Protein AF-A0A0T5ZZ51-F1 (afdb_monomer)

Foldseek 3Di:
DAQAPQQRHDDDDPAQWDDDPPHIHRPPHPNDNPPPDDD

Mean predicted aligned error: 7.89 Å

Radius of gyration: 10.01 Å; Cα contacts (8 Å, |Δi|>4): 53; chains: 1; bounding box: 27×22×15 Å

Secondary structure (DSSP, 8-state):
--B-TTT--B--TTSSEEEETTEEEETT--SS-------

Sequence (39 aa):
MGTCPKCKRKIRHNGNHIKLGQVWYHKACPERPAKAKQP

Solvent-accessible surface area (backbone atoms only — not comparable to full-atom values): 2637 Å² total; per-residue (Å²): 124,50,57,14,78,85,56,69,42,77,46,59,86,93,54,74,58,44,74,60,89,96,44,51,36,48,68,81,55,55,90,52,76,71,81,66,76,72,132

Structure (mmCIF, N/CA/C/O backbone):
data_AF-A0A0T5ZZ51-F1
#
_entry.id   AF-A0A0T5ZZ51-F1
#
loop_
_atom_site.group_PDB
_atom_site.id
_atom_site.type_symbol
_atom_site.label_atom_id
_atom_site.label_alt_id
_atom_site.label_comp_id
_atom_site.label_asym_id
_atom_site.label_entity_id
_atom_site.label_seq_id
_atom_site.pdbx_PDB_ins_code
_atom_site.Cartn_x
_atom_site.Cartn_y
_atom_site.Cartn_z
_atom_site.occupancy
_atom_site.B_iso_or_equiv
_atom_site.auth_seq_id
_atom_site.auth_comp_id
_atom_site.auth_asym_id
_atom_site.auth_atom_id
_atom_site.pdbx_PDB_model_num
ATOM 1 N N . MET A 1 1 ? -8.678 6.121 -2.088 1.00 58.88 1 MET A N 1
ATOM 2 C CA . MET A 1 1 ? -7.545 6.878 -1.509 1.00 58.88 1 MET A CA 1
ATOM 3 C C . MET A 1 1 ? -7.225 6.314 -0.130 1.00 58.88 1 MET A C 1
ATOM 5 O O . MET A 1 1 ? -7.751 6.785 0.864 1.00 58.88 1 MET A O 1
ATOM 9 N N . GLY A 1 2 ? -6.435 5.244 -0.077 1.00 77.12 2 GLY A N 1
ATOM 10 C CA . GLY A 1 2 ? -6.034 4.587 1.172 1.00 77.12 2 GLY A CA 1
ATOM 11 C C . GLY A 1 2 ? -4.517 4.454 1.244 1.00 77.12 2 GLY A C 1
ATOM 12 O O . GLY A 1 2 ? -3.807 4.867 0.327 1.00 77.12 2 GLY A O 1
ATOM 13 N N . THR A 1 3 ? -4.004 3.867 2.316 1.00 82.81 3 THR A N 1
ATOM 14 C CA . THR A 1 3 ? -2.578 3.542 2.431 1.00 82.81 3 THR A CA 1
ATOM 15 C C . THR A 1 3 ? -2.367 2.099 1.991 1.00 82.81 3 THR A C 1
ATOM 17 O O . THR A 1 3 ? -3.046 1.206 2.488 1.00 82.81 3 THR A O 1
ATOM 20 N N . CYS A 1 4 ? -1.432 1.856 1.067 1.00 84.94 4 CYS A N 1
ATOM 21 C CA . CYS A 1 4 ? -1.065 0.496 0.676 1.00 84.94 4 CYS A CA 1
ATOM 22 C C . CYS A 1 4 ? -0.460 -0.219 1.893 1.00 84.94 4 CYS A C 1
ATOM 24 O O . CYS A 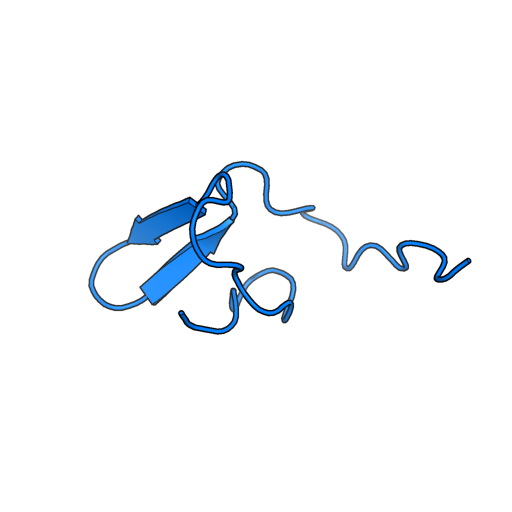1 4 ? 0.584 0.234 2.365 1.00 84.94 4 CYS A O 1
ATOM 26 N N . PRO A 1 5 ? -1.024 -1.329 2.393 1.00 82.69 5 PRO A N 1
ATOM 27 C CA . PRO A 1 5 ? -0.499 -1.991 3.589 1.00 82.69 5 PRO A CA 1
ATOM 28 C C . PRO A 1 5 ? 0.862 -2.665 3.343 1.00 82.69 5 PRO A C 1
ATOM 30 O O . PRO A 1 5 ? 1.641 -2.799 4.281 1.00 82.69 5 PRO A O 1
ATOM 33 N N . LYS A 1 6 ? 1.196 -3.022 2.088 1.00 79.25 6 LYS A N 1
ATOM 34 C CA . LYS A 1 6 ? 2.474 -3.675 1.733 1.00 79.25 6 LYS A CA 1
ATOM 35 C C . LYS A 1 6 ? 3.671 -2.718 1.819 1.00 79.25 6 LYS A C 1
ATOM 37 O O . LYS A 1 6 ? 4.711 -3.092 2.340 1.00 79.25 6 LYS A O 1
ATOM 42 N N . CYS A 1 7 ? 3.532 -1.468 1.367 1.00 80.44 7 CYS A N 1
ATOM 43 C CA . CYS A 1 7 ? 4.625 -0.478 1.411 1.00 80.44 7 CYS A CA 1
ATOM 44 C C . CYS A 1 7 ? 4.363 0.718 2.337 1.00 80.44 7 CYS A C 1
ATOM 46 O O . CYS A 1 7 ? 5.175 1.640 2.374 1.00 80.44 7 CYS A O 1
ATOM 48 N N . LYS A 1 8 ? 3.215 0.751 3.023 1.00 79.69 8 LYS A N 1
ATOM 49 C CA . LYS A 1 8 ? 2.755 1.831 3.916 1.00 79.69 8 LYS A CA 1
ATOM 50 C C . LYS A 1 8 ? 2.727 3.229 3.280 1.00 79.69 8 LYS A C 1
ATOM 52 O O . LYS A 1 8 ? 2.727 4.239 3.977 1.00 79.69 8 LYS A O 1
ATOM 57 N N . ARG A 1 9 ? 2.681 3.311 1.947 1.00 79.56 9 ARG A N 1
ATOM 58 C CA . ARG A 1 9 ? 2.602 4.584 1.210 1.00 79.56 9 ARG A CA 1
ATOM 59 C C . ARG A 1 9 ? 1.162 4.922 0.868 1.00 79.56 9 ARG A C 1
ATOM 61 O O . ARG A 1 9 ? 0.376 4.028 0.548 1.00 79.56 9 ARG A O 1
ATOM 68 N N . LYS A 1 10 ? 0.847 6.217 0.877 1.00 83.69 10 LYS A N 1
ATOM 69 C CA . LYS A 1 10 ? -0.447 6.729 0.421 1.00 83.69 10 LYS A CA 1
ATOM 70 C C . LYS A 1 10 ? -0.633 6.420 -1.063 1.00 83.69 10 LYS A C 1
ATOM 72 O O . LYS A 1 10 ? 0.236 6.732 -1.876 1.00 83.69 10 LYS A O 1
ATOM 77 N N . ILE A 1 11 ? -1.774 5.833 -1.397 1.00 82.88 11 ILE A N 1
ATOM 78 C CA . ILE A 1 11 ? -2.183 5.569 -2.771 1.00 82.88 11 ILE A CA 1
ATOM 79 C C . ILE A 1 11 ? -2.803 6.846 -3.319 1.00 82.88 11 ILE A C 1
ATOM 81 O O . ILE A 1 11 ? -3.855 7.295 -2.851 1.00 82.88 11 ILE A O 1
ATOM 85 N N . ARG A 1 12 ? -2.118 7.442 -4.294 1.00 82.12 12 ARG A N 1
ATOM 86 C CA . ARG A 1 12 ? -2.580 8.648 -4.983 1.00 82.12 12 ARG A CA 1
ATOM 87 C C . ARG A 1 12 ? -3.776 8.323 -5.875 1.00 82.12 12 ARG A C 1
ATOM 89 O O . ARG A 1 12 ? -3.852 7.242 -6.462 1.00 82.12 12 ARG A O 1
ATOM 96 N N . HIS A 1 13 ? -4.692 9.279 -5.980 1.00 71.50 13 HIS A N 1
ATOM 97 C CA . HIS A 1 13 ? -5.767 9.227 -6.963 1.00 71.50 13 HIS A CA 1
ATOM 98 C C . HIS A 1 13 ? -5.135 9.199 -8.364 1.00 71.50 13 HIS A C 1
ATOM 100 O O . HIS A 1 13 ? -4.200 9.957 -8.612 1.00 71.50 13 HIS A O 1
ATOM 106 N N . ASN A 1 14 ? -5.586 8.295 -9.237 1.00 72.31 14 ASN A N 1
ATOM 107 C CA . ASN A 1 14 ? -5.034 8.079 -10.585 1.00 72.31 14 ASN A CA 1
ATOM 108 C C . ASN A 1 14 ? -3.637 7.410 -10.686 1.00 72.31 14 ASN A C 1
ATOM 110 O O . ASN A 1 14 ? -2.978 7.502 -11.717 1.00 72.31 14 ASN A O 1
ATOM 114 N N . GLY A 1 15 ? -3.150 6.738 -9.635 1.00 72.19 15 GLY A N 1
ATOM 115 C CA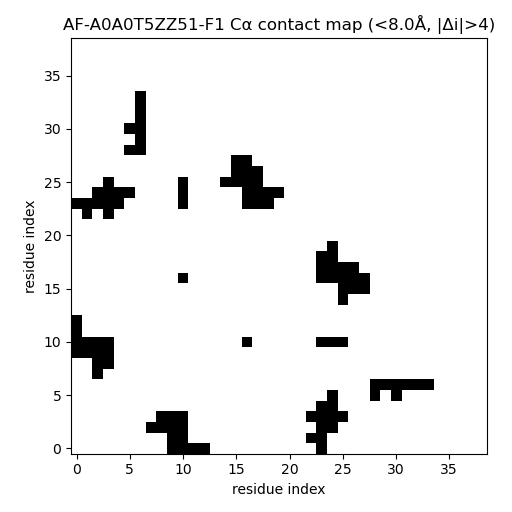 . GLY A 1 15 ? -1.925 5.923 -9.713 1.00 72.19 15 GLY A CA 1
ATOM 116 C C . GLY A 1 15 ? -2.167 4.485 -10.199 1.00 72.19 15 GL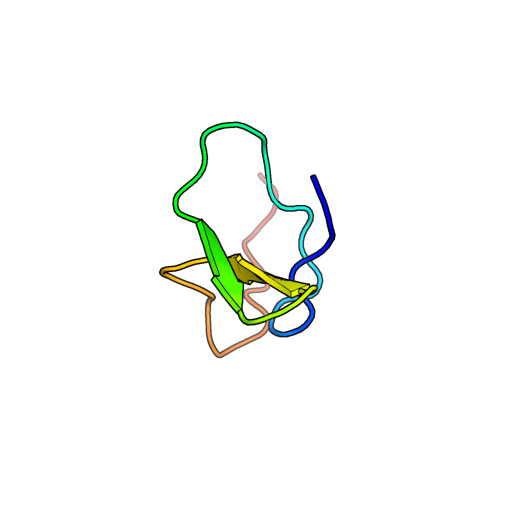Y A C 1
ATOM 117 O O . GLY A 1 15 ? -3.297 4.010 -10.210 1.00 72.19 15 GLY A O 1
ATOM 118 N N . ASN A 1 16 ? -1.104 3.731 -10.497 1.00 78.06 16 ASN A N 1
ATOM 119 C CA . ASN A 1 16 ? -1.186 2.282 -10.741 1.00 78.06 16 ASN A CA 1
ATOM 120 C C . ASN A 1 16 ? -1.466 1.523 -9.428 1.00 78.06 16 ASN A C 1
ATOM 122 O O . ASN A 1 16 ? -0.540 1.095 -8.733 1.00 78.06 16 ASN A O 1
ATOM 126 N N . HIS A 1 17 ? -2.742 1.364 -9.072 1.00 84.44 17 HIS A N 1
ATOM 127 C CA . HIS A 1 17 ? -3.206 0.647 -7.881 1.00 84.44 17 HIS A CA 1
ATOM 128 C C . HIS A 1 17 ? -4.343 -0.327 -8.211 1.00 84.44 17 HIS A C 1
ATOM 130 O O . HIS A 1 17 ? -5.076 -0.140 -9.175 1.00 84.44 17 HIS A O 1
ATOM 136 N N . ILE A 1 18 ? -4.449 -1.393 -7.422 1.00 86.38 18 ILE A N 1
ATOM 137 C CA . ILE A 1 18 ? -5.441 -2.460 -7.534 1.00 86.38 18 ILE A CA 1
ATOM 138 C C . ILE A 1 18 ? -6.198 -2.584 -6.212 1.00 86.38 18 ILE A C 1
ATOM 140 O O . ILE A 1 18 ? -5.619 -2.418 -5.135 1.00 86.38 18 ILE A O 1
ATOM 144 N N . LYS A 1 19 ? -7.499 -2.860 -6.288 1.00 86.81 19 LYS A N 1
ATOM 145 C CA . LYS A 1 19 ? -8.330 -3.143 -5.118 1.00 86.81 19 LYS A CA 1
ATOM 146 C C . LYS A 1 19 ? -8.406 -4.653 -4.918 1.00 86.81 19 LYS A C 1
ATOM 148 O O . LYS A 1 19 ? -8.883 -5.357 -5.800 1.00 86.81 19 LYS A O 1
ATOM 153 N N . LEU A 1 20 ? -7.942 -5.138 -3.772 1.00 84.19 20 LEU A N 1
ATOM 154 C CA . LEU A 1 20 ? -8.089 -6.529 -3.349 1.00 84.19 20 LEU A CA 1
ATOM 155 C C . LEU A 1 20 ? -9.062 -6.560 -2.166 1.00 84.19 20 LEU A C 1
ATOM 157 O O . LEU A 1 20 ? -8.736 -6.135 -1.055 1.00 84.19 20 LEU A O 1
ATOM 161 N N . GLY A 1 21 ? -10.296 -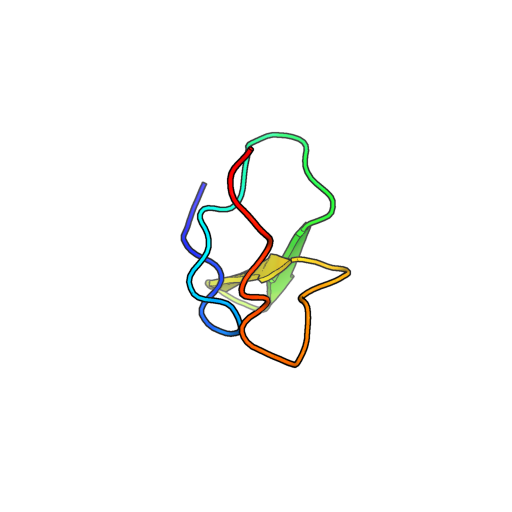6.991 -2.433 1.00 85.56 21 GLY A N 1
ATOM 162 C CA . GLY A 1 21 ? -11.398 -6.925 -1.473 1.00 85.56 21 GLY A CA 1
ATOM 163 C C . GLY A 1 21 ? -11.724 -5.480 -1.084 1.00 85.56 21 GLY A C 1
ATOM 164 O O . GLY A 1 21 ? -12.120 -4.666 -1.921 1.00 85.56 21 GLY A O 1
ATOM 165 N N . GLN A 1 22 ? -11.537 -5.146 0.194 1.00 83.19 22 GLN A N 1
ATOM 166 C CA . GLN A 1 22 ? -11.736 -3.788 0.720 1.00 83.19 22 GLN A CA 1
ATOM 167 C C . GLN A 1 22 ? -10.447 -2.952 0.746 1.00 83.19 22 GLN A C 1
ATOM 169 O O . GLN A 1 22 ? -10.491 -1.753 1.023 1.00 83.19 22 GLN A O 1
ATOM 174 N N . VAL A 1 23 ? -9.299 -3.559 0.439 1.0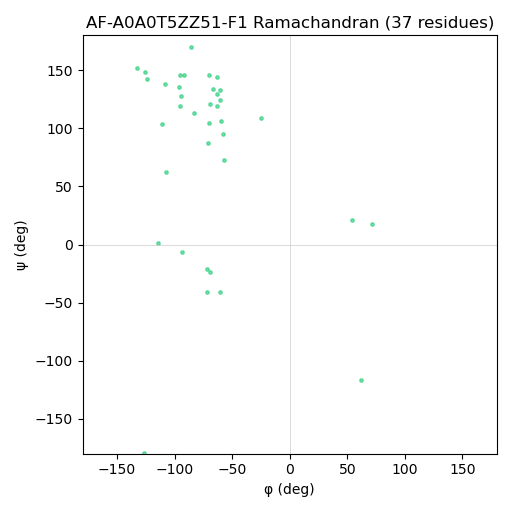0 81.88 23 VAL A N 1
ATOM 175 C CA . VAL A 1 23 ? -7.985 -2.944 0.629 1.00 81.88 23 VAL A CA 1
ATOM 176 C C . VAL A 1 23 ? -7.365 -2.569 -0.711 1.00 81.88 23 VAL A C 1
ATOM 178 O O . VAL A 1 23 ? -7.420 -3.312 -1.688 1.00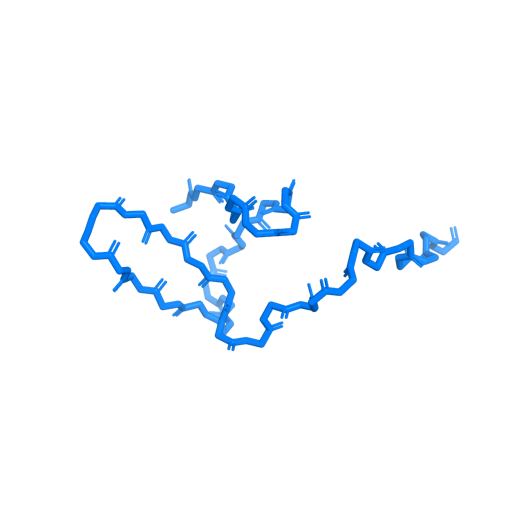 81.88 23 VAL A O 1
ATOM 181 N N . TRP A 1 24 ? -6.751 -1.392 -0.757 1.00 84.75 24 TRP A N 1
ATOM 182 C CA . TRP A 1 24 ? -6.057 -0.905 -1.941 1.00 84.75 24 TRP A CA 1
ATOM 183 C C . TRP A 1 24 ? -4.558 -1.196 -1.849 1.00 84.75 24 TRP A C 1
ATOM 185 O O . TRP A 1 24 ? -3.926 -0.939 -0.825 1.00 84.75 24 TRP A O 1
ATOM 195 N N . TYR A 1 25 ? -3.983 -1.674 -2.948 1.00 82.94 25 TYR A N 1
ATOM 196 C CA . TYR A 1 25 ? -2.562 -1.972 -3.096 1.00 82.94 25 TYR A CA 1
ATOM 197 C C . TYR A 1 25 ? -2.000 -1.243 -4.310 1.00 82.94 25 TYR A C 1
ATOM 199 O O . TYR A 1 25 ? -2.690 -1.071 -5.308 1.00 82.94 25 TYR A O 1
ATOM 207 N N . HIS A 1 26 ? -0.729 -0.847 -4.280 1.00 85.31 26 HIS A N 1
ATOM 208 C CA . HIS A 1 26 ? -0.056 -0.446 -5.518 1.00 85.31 26 HIS A CA 1
ATOM 209 C C . HIS A 1 26 ? 0.089 -1.673 -6.429 1.00 85.31 26 HIS A C 1
ATOM 211 O O . HIS A 1 26 ? 0.521 -2.726 -5.962 1.00 85.31 26 HIS A O 1
ATOM 217 N N . LYS A 1 27 ? -0.228 -1.538 -7.722 1.00 79.38 27 LYS A N 1
ATOM 218 C CA . LYS A 1 27 ? -0.061 -2.615 -8.714 1.00 79.38 27 LYS A CA 1
ATOM 219 C C . LYS A 1 27 ? 1.408 -3.031 -8.814 1.00 79.38 27 LYS A C 1
ATOM 221 O O . LYS A 1 27 ? 1.717 -4.211 -8.850 1.00 79.38 27 LYS A O 1
ATOM 226 N N . ALA A 1 28 ? 2.303 -2.045 -8.776 1.00 76.38 28 ALA A N 1
ATOM 227 C CA . ALA A 1 28 ? 3.744 -2.225 -8.634 1.00 76.38 28 ALA A CA 1
ATOM 228 C C . ALA A 1 28 ? 4.179 -1.801 -7.225 1.00 76.38 28 ALA A C 1
ATOM 230 O O . ALA A 1 28 ? 4.882 -0.808 -7.035 1.00 76.38 28 ALA A O 1
ATOM 231 N N . CYS A 1 29 ? 3.675 -2.493 -6.203 1.00 75.88 29 CYS A N 1
ATOM 232 C CA . CYS A 1 29 ? 4.113 -2.226 -4.843 1.00 75.88 29 CYS A CA 1
ATOM 233 C C . CYS A 1 29 ? 5.570 -2.681 -4.683 1.00 75.88 29 CYS A C 1
ATOM 235 O O . CYS A 1 29 ? 5.826 -3.873 -4.861 1.00 75.88 29 CYS A O 1
ATOM 237 N N . PRO A 1 30 ? 6.516 -1.793 -4.320 1.00 67.31 30 PRO A N 1
ATOM 238 C CA . PRO A 1 30 ? 7.880 -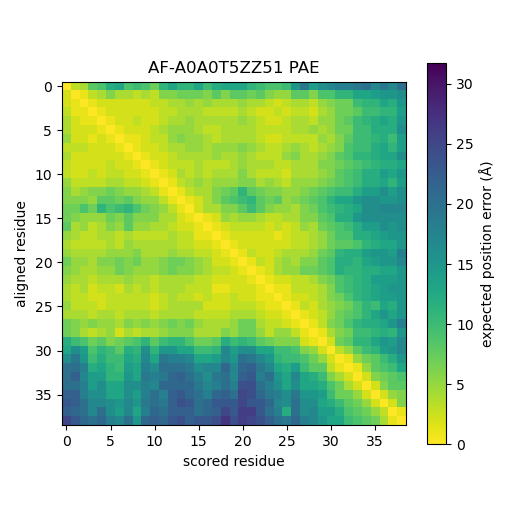2.222 -4.055 1.00 67.31 30 PRO A CA 1
ATOM 239 C C . PRO A 1 30 ? 7.844 -3.218 -2.889 1.00 67.31 30 PRO A C 1
ATOM 241 O O . PRO A 1 30 ? 7.257 -2.939 -1.843 1.00 67.31 30 PRO A O 1
ATOM 244 N N . GLU A 1 31 ? 8.392 -4.413 -3.109 1.00 63.44 31 GLU A N 1
ATOM 245 C CA . GLU A 1 31 ? 8.376 -5.513 -2.130 1.00 63.44 31 GLU A CA 1
ATOM 246 C C . GLU A 1 31 ? 9.307 -5.251 -0.952 1.00 63.44 31 GLU A C 1
ATOM 248 O O . GLU A 1 31 ? 9.111 -5.764 0.144 1.00 63.44 31 GLU A O 1
ATOM 253 N N . ARG A 1 32 ? 10.277 -4.365 -1.160 1.00 57.22 32 ARG A N 1
ATOM 254 C CA . ARG A 1 32 ? 11.043 -3.745 -0.089 1.00 57.22 32 ARG A CA 1
ATOM 255 C C . ARG A 1 32 ? 10.347 -2.447 0.297 1.00 57.22 32 ARG A C 1
ATOM 257 O O . ARG A 1 32 ? 9.845 -1.760 -0.600 1.00 57.22 32 ARG A O 1
ATOM 264 N N . PRO A 1 33 ? 10.361 -2.043 1.581 1.00 54.34 33 PRO A N 1
ATOM 265 C CA . PRO A 1 33 ? 10.134 -0.652 1.922 1.00 54.34 33 PRO A CA 1
ATOM 266 C C . PRO A 1 33 ? 11.210 0.113 1.171 1.00 54.34 33 PRO A C 1
ATOM 268 O O . PRO A 1 33 ? 12.365 0.179 1.585 1.00 54.34 33 PRO A O 1
ATOM 271 N N . ALA A 1 34 ? 10.861 0.611 -0.011 1.00 56.28 34 ALA A N 1
ATOM 272 C CA . ALA A 1 34 ? 11.722 1.505 -0.718 1.00 56.28 34 ALA A CA 1
ATOM 273 C C . ALA A 1 34 ? 11.865 2.668 0.262 1.00 56.28 34 ALA A C 1
ATOM 275 O O . ALA A 1 34 ? 10.944 3.464 0.459 1.00 56.28 34 ALA A O 1
ATOM 276 N N . LYS A 1 35 ? 13.028 2.767 0.901 1.00 56.91 35 LYS A N 1
ATOM 277 C CA . 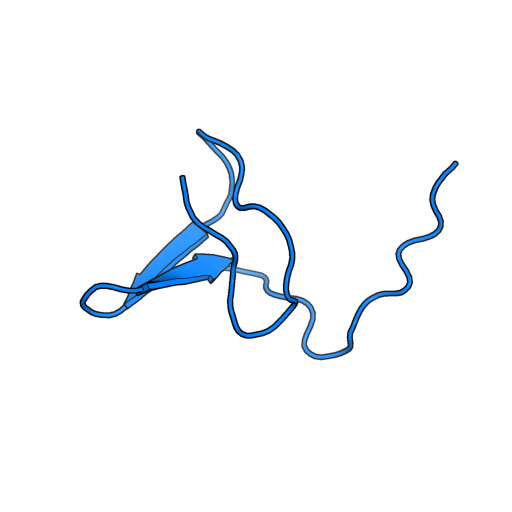LYS A 1 35 ? 13.645 4.057 1.145 1.00 56.91 35 LYS A CA 1
ATOM 278 C C . LYS A 1 35 ? 13.799 4.679 -0.245 1.00 56.91 35 LYS A C 1
ATOM 280 O O . LYS A 1 35 ? 14.874 4.651 -0.828 1.00 56.91 35 LYS A O 1
ATOM 285 N N . ALA A 1 36 ? 12.692 5.110 -0.857 1.00 52.09 36 ALA A N 1
ATOM 286 C CA . ALA A 1 36 ? 12.785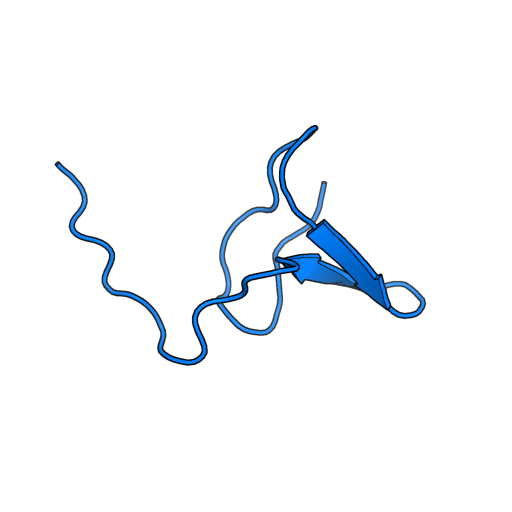 5.991 -1.996 1.00 52.09 36 ALA A CA 1
ATOM 287 C C . ALA A 1 36 ? 13.275 7.271 -1.359 1.00 52.09 36 ALA A C 1
ATOM 289 O O . ALA A 1 36 ? 12.536 7.897 -0.597 1.00 52.09 36 ALA A O 1
ATOM 290 N N . LYS A 1 37 ? 14.567 7.516 -1.579 1.00 49.56 37 LYS A N 1
ATOM 291 C CA . LYS A 1 37 ? 15.205 8.817 -1.505 1.00 49.56 37 LYS A CA 1
ATOM 292 C C . LYS A 1 37 ? 14.138 9.882 -1.753 1.00 49.56 37 LYS A C 1
ATOM 294 O O . LYS A 1 37 ? 13.566 9.944 -2.841 1.00 49.56 37 LYS A O 1
ATOM 299 N N . GLN A 1 38 ? 13.794 10.604 -0.692 1.00 53.03 38 GLN A N 1
ATOM 300 C CA . GLN A 1 38 ? 13.211 11.925 -0.860 1.00 53.03 38 GLN A CA 1
ATOM 301 C C . GLN A 1 38 ? 14.293 12.777 -1.554 1.00 53.03 38 GLN A C 1
ATOM 303 O O . GLN A 1 38 ? 15.474 12.473 -1.349 1.00 53.03 38 GLN A O 1
ATOM 308 N N . PRO A 1 39 ? 13.914 13.705 -2.450 1.00 53.94 39 PRO A N 1
ATOM 309 C CA . PRO A 1 39 ? 14.873 14.601 -3.093 1.00 53.94 39 PRO A CA 1
ATOM 310 C C . PRO A 1 39 ? 15.707 15.365 -2.061 1.00 53.94 39 PRO A C 1
ATOM 312 O O . PRO A 1 39 ? 15.178 15.620 -0.954 1.00 53.94 39 PRO A O 1
#

Nearest PDB structures (foldseek):
  1wyh-assembly1_A  TM=6.649E-01  e=2.686E-01  Homo sapiens
  4hi9-assembly1_B  TM=7.744E-01  e=7.949E-01  Homo sapiens
  2iyb-assembly1_E  TM=7.201E-01  e=1.524E+00  Homo sapiens
  1x61-assembly1_A  TM=7.340E-01  e=1.319E+00  Homo sapiens
  1iml-assembly1_A  TM=7.677E-01  e=2.719E+00  Rattus rattus

pLDDT: mean 74.09, std 11.8, range [49.56, 86.81]